Protein AF-A0A8X6YB63-F1 (afdb_monomer)

Nearest PDB structures (foldseek):
  1a1t-assembly1_A  TM=6.044E-01  e=8.449E-01  Human immunodeficiency virus 1
  3ts2-assembly1_B  TM=4.605E-01  e=8.449E-01  Mus musculus
  5udz-assembly2_B  TM=5.169E-01  e=1.868E+00  Homo sapiens

Secondary structure (DSSP, 8-state):
-EEEEETTEEEEE-------B-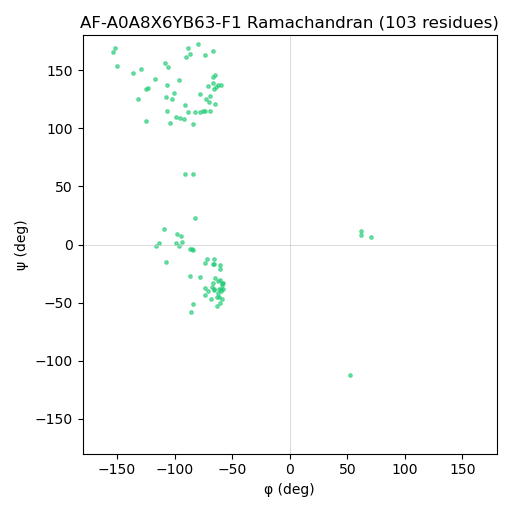TTT--BS--GGG--SPP--TTT--SS-GGG--------HHHHHHHHH---GGG----SS-TT-TT-HHHHHHHHHHHTTS---

pLDDT: mean 90.98, std 6.0, range [59.5, 97.06]

Foldseek 3Di:
DDWDDDPPDIHDDDDDQDWDAAQAQRDGDDYVVPDPDAGAAQAPRDRDDVVPDPDPWGFAPVLVVVQVVDPDPVPRDDGRDGNPDPPDPVVVVSSVVRVVVDPDD

Sequence (105 aa):
MKFLRANWKVCKVQNFIAINRCFKCLGYHHKAADCRNGLCCFKCAGEHKSSECNLSTQVCVNCIRFNKKTRDPNKKVNVNHKPYSSCCKCHQFMEKLVTSQTNYE

Mean predicted aligned error: 5.54 Å

Organism: NCBI:txid2747483

Structure (mmCIF, N/CA/C/O backbone):
data_AF-A0A8X6YB63-F1
#
_entry.id   AF-A0A8X6YB63-F1
#
loop_
_atom_site.group_PDB
_atom_site.id
_atom_site.type_symbol
_atom_site.label_atom_id
_atom_site.label_alt_id
_atom_site.label_comp_id
_atom_site.label_asym_id
_atom_site.label_entity_id
_atom_site.label_seq_id
_atom_site.pdbx_PDB_ins_code
_atom_site.Cartn_x
_atom_site.Cartn_y
_atom_site.Cartn_z
_atom_site.occupancy
_atom_site.B_iso_or_equiv
_atom_site.auth_seq_id
_atom_site.auth_comp_id
_atom_site.auth_asym_id
_atom_site.auth_atom_id
_atom_site.pdbx_PDB_model_num
ATOM 1 N N . MET A 1 1 ? 17.191 8.052 -17.095 1.00 62.72 1 MET A N 1
ATOM 2 C CA . MET A 1 1 ? 15.900 8.525 -17.653 1.00 62.72 1 MET A CA 1
ATOM 3 C C . MET A 1 1 ? 16.002 8.422 -19.167 1.00 62.72 1 MET A C 1
ATOM 5 O O . MET A 1 1 ? 16.906 9.038 -19.716 1.00 62.72 1 MET A O 1
ATOM 9 N N . LYS A 1 2 ? 15.192 7.569 -19.811 1.00 81.38 2 LYS A N 1
ATOM 10 C CA . LYS A 1 2 ? 15.295 7.271 -21.252 1.00 81.38 2 LYS A CA 1
ATOM 11 C C . LYS A 1 2 ? 14.301 8.152 -22.032 1.00 81.38 2 LYS A C 1
ATOM 13 O O . LYS A 1 2 ? 13.192 8.410 -21.561 1.00 81.38 2 LYS A O 1
ATOM 18 N N . PHE A 1 3 ? 14.706 8.635 -23.203 1.00 90.00 3 PHE A N 1
ATOM 19 C CA . PHE A 1 3 ? 13.873 9.454 -24.086 1.00 90.00 3 PHE A CA 1
ATOM 20 C C . PHE A 1 3 ? 13.812 8.803 -25.466 1.00 90.00 3 PHE A C 1
ATOM 22 O O . PHE A 1 3 ? 14.844 8.407 -26.002 1.00 90.00 3 PHE A O 1
ATOM 29 N N . LEU A 1 4 ? 12.616 8.709 -26.039 1.00 91.69 4 LEU A N 1
ATOM 30 C CA . LEU A 1 4 ? 12.385 8.212 -27.391 1.00 91.69 4 LEU A CA 1
ATOM 31 C C . LEU A 1 4 ? 12.134 9.401 -28.314 1.00 91.69 4 LEU A C 1
ATOM 33 O O . LEU A 1 4 ? 11.246 10.210 -28.051 1.00 91.69 4 LEU A O 1
ATOM 37 N N . ARG A 1 5 ? 12.899 9.509 -29.399 1.00 92.81 5 ARG A N 1
ATOM 38 C CA . ARG A 1 5 ? 12.634 10.494 -30.451 1.00 92.81 5 ARG A CA 1
ATOM 39 C C . ARG A 1 5 ? 11.722 9.851 -31.493 1.00 92.81 5 ARG A C 1
ATOM 41 O O . ARG A 1 5 ? 12.089 8.836 -32.072 1.00 92.81 5 ARG A O 1
ATOM 48 N N . ALA A 1 6 ? 10.546 10.427 -31.704 1.00 90.44 6 ALA A N 1
ATOM 49 C CA . ALA A 1 6 ? 9.575 9.995 -32.702 1.00 90.44 6 ALA A CA 1
ATOM 50 C C . ALA A 1 6 ? 9.239 11.187 -33.607 1.00 90.44 6 ALA A C 1
ATOM 52 O O . ALA A 1 6 ? 8.543 12.117 -33.191 1.00 90.44 6 ALA A O 1
ATOM 53 N N . ASN A 1 7 ? 9.759 11.165 -34.837 1.00 91.00 7 ASN A N 1
ATOM 54 C CA . ASN A 1 7 ? 9.694 12.272 -35.795 1.00 91.00 7 ASN A CA 1
ATOM 55 C C . ASN A 1 7 ? 10.202 13.589 -35.174 1.00 91.00 7 ASN A C 1
ATOM 57 O O . ASN A 1 7 ? 11.375 13.708 -34.833 1.00 91.00 7 ASN A O 1
ATOM 61 N N . TRP A 1 8 ? 9.307 14.561 -34.982 1.00 93.00 8 TRP A N 1
ATOM 62 C CA . TRP A 1 8 ? 9.588 15.877 -34.401 1.00 93.00 8 TRP A CA 1
ATOM 63 C C . TRP A 1 8 ? 9.318 15.964 -32.888 1.00 93.00 8 TRP A C 1
ATOM 65 O O . TRP A 1 8 ? 9.352 17.056 -32.324 1.00 93.00 8 TRP A O 1
ATOM 75 N N . LYS A 1 9 ? 9.013 14.846 -32.210 1.00 91.69 9 LYS A N 1
ATOM 76 C CA . LYS A 1 9 ? 8.717 14.819 -30.767 1.00 91.69 9 LYS A CA 1
ATOM 77 C C . LYS A 1 9 ? 9.727 13.985 -29.987 1.00 91.69 9 LYS A C 1
ATOM 79 O O . LYS A 1 9 ? 10.154 12.919 -30.423 1.00 91.69 9 LYS A O 1
ATOM 84 N N . VAL A 1 10 ? 10.057 14.457 -28.787 1.00 92.12 10 VAL A N 1
ATOM 85 C CA . VAL A 1 10 ? 10.831 13.706 -27.793 1.00 92.12 10 VAL A CA 1
ATOM 86 C C . VAL A 1 10 ? 9.885 13.263 -26.682 1.00 92.12 10 VAL A C 1
ATOM 88 O O . VAL A 1 10 ? 9.330 14.087 -25.959 1.00 92.12 10 VAL A O 1
ATOM 91 N N . CYS A 1 11 ? 9.693 11.956 -26.554 1.00 92.06 11 CYS A N 1
ATOM 92 C CA . CYS A 1 11 ? 8.816 11.331 -25.574 1.00 92.06 11 CYS A CA 1
ATOM 93 C C . CYS A 1 11 ? 9.638 10.802 -24.400 1.00 92.06 11 CYS A C 1
ATOM 95 O O . CYS A 1 11 ? 10.614 10.072 -24.580 1.00 92.06 11 CYS A O 1
ATOM 97 N N . LYS A 1 12 ? 9.229 11.135 -23.177 1.00 90.12 12 LYS A N 1
ATOM 98 C CA . LYS A 1 12 ? 9.807 10.540 -21.972 1.00 90.12 12 LYS A CA 1
ATOM 99 C C . LYS A 1 12 ? 9.325 9.095 -21.853 1.00 90.12 12 LYS A C 1
ATOM 101 O O . LYS A 1 12 ? 8.121 8.856 -21.837 1.00 90.12 12 LYS A O 1
ATOM 106 N N . VAL A 1 13 ? 10.257 8.151 -21.743 1.00 89.19 13 VAL A N 1
ATOM 107 C CA . VAL A 1 13 ? 9.946 6.729 -21.565 1.00 89.19 13 VAL A CA 1
ATOM 108 C C . VAL A 1 13 ? 10.252 6.324 -20.129 1.00 89.19 13 VAL A C 1
ATOM 110 O O . VAL A 1 13 ? 11.275 6.710 -19.557 1.00 89.19 13 VAL A O 1
ATOM 113 N N . GLN A 1 14 ? 9.345 5.549 -19.544 1.00 85.19 14 GLN A N 1
ATOM 114 C CA . GLN A 1 14 ? 9.491 4.970 -18.216 1.00 85.19 14 GLN A CA 1
ATOM 115 C C . GLN A 1 14 ? 9.035 3.514 -18.235 1.00 85.19 14 GLN A C 1
ATOM 117 O O . GLN A 1 14 ? 8.113 3.164 -18.974 1.00 85.19 14 GLN A O 1
ATOM 122 N N . ASN A 1 15 ? 9.674 2.687 -17.412 1.00 85.12 15 ASN A N 1
ATOM 123 C CA . ASN A 1 15 ? 9.292 1.290 -17.267 1.00 85.12 15 ASN A CA 1
ATOM 124 C C . ASN A 1 15 ? 7.901 1.210 -16.636 1.00 85.12 15 ASN A C 1
ATOM 126 O O . ASN A 1 15 ? 7.609 1.893 -15.650 1.00 85.12 15 ASN A O 1
ATOM 130 N N . PHE A 1 16 ? 7.043 0.373 -17.209 1.00 84.88 16 PHE A N 1
ATOM 131 C CA . PHE A 1 16 ? 5.723 0.113 -16.659 1.00 84.88 16 PHE A CA 1
ATOM 132 C C . PHE A 1 16 ? 5.793 -1.092 -15.720 1.00 84.88 16 PHE A C 1
ATOM 134 O O . PHE A 1 16 ? 5.944 -2.232 -16.161 1.00 84.88 16 PHE A O 1
ATOM 141 N N . ILE A 1 17 ? 5.687 -0.827 -14.417 1.00 85.12 17 ILE A N 1
ATOM 142 C CA . ILE A 1 17 ? 5.637 -1.856 -13.377 1.00 85.12 17 ILE A CA 1
ATOM 143 C C . ILE A 1 17 ? 4.191 -1.991 -12.900 1.00 85.12 17 ILE A C 1
ATOM 145 O O . ILE A 1 17 ? 3.672 -1.148 -12.167 1.00 85.12 17 ILE A O 1
ATOM 149 N N . ALA A 1 18 ? 3.521 -3.063 -13.320 1.00 84.69 18 ALA A N 1
ATOM 150 C CA . ALA A 1 18 ? 2.151 -3.340 -12.911 1.00 84.69 18 ALA A CA 1
ATOM 151 C C . ALA A 1 18 ? 2.123 -4.057 -11.555 1.00 84.69 18 ALA A C 1
ATOM 153 O O . ALA A 1 18 ? 2.355 -5.262 -11.467 1.00 84.69 18 ALA A O 1
ATOM 154 N N . ILE A 1 19 ? 1.788 -3.335 -10.484 1.00 88.38 19 ILE A N 1
ATOM 155 C CA . ILE A 1 19 ? 1.573 -3.948 -9.167 1.00 88.38 19 ILE A CA 1
ATOM 156 C C . ILE A 1 19 ? 0.091 -4.214 -8.964 1.00 88.38 19 ILE A C 1
ATOM 158 O O . ILE A 1 19 ? -0.700 -3.296 -8.725 1.00 88.38 19 ILE A O 1
ATOM 162 N N . ASN A 1 20 ? -0.271 -5.494 -8.989 1.00 87.81 20 ASN A N 1
ATOM 163 C CA . ASN A 1 20 ? -1.633 -5.917 -8.710 1.00 87.81 20 ASN A CA 1
ATOM 164 C C . ASN A 1 20 ? -1.967 -5.716 -7.222 1.00 87.81 20 ASN A C 1
ATOM 166 O O . ASN A 1 20 ? -1.299 -6.250 -6.328 1.00 87.81 20 ASN A O 1
ATOM 170 N N . ARG A 1 21 ? -3.021 -4.938 -6.970 1.00 91.38 21 ARG A N 1
ATOM 171 C CA . ARG A 1 21 ? -3.621 -4.753 -5.652 1.00 91.38 21 ARG A CA 1
ATOM 172 C C . ARG A 1 21 ? -5.085 -5.119 -5.703 1.00 91.38 21 ARG A C 1
ATOM 174 O O . ARG A 1 21 ? -5.830 -4.658 -6.562 1.00 91.38 21 ARG A O 1
ATOM 181 N N . CYS A 1 22 ? -5.504 -5.878 -4.707 1.00 94.56 22 CYS A N 1
ATOM 182 C CA . CYS A 1 22 ? -6.888 -6.258 -4.546 1.00 94.56 22 CYS A CA 1
ATOM 183 C C . CYS A 1 22 ? -7.760 -5.026 -4.259 1.00 94.56 22 CYS A C 1
ATOM 185 O O . CYS A 1 22 ? -7.585 -4.368 -3.236 1.00 94.56 22 CYS A O 1
ATOM 187 N N . PHE A 1 23 ? -8.755 -4.754 -5.104 1.00 91.50 23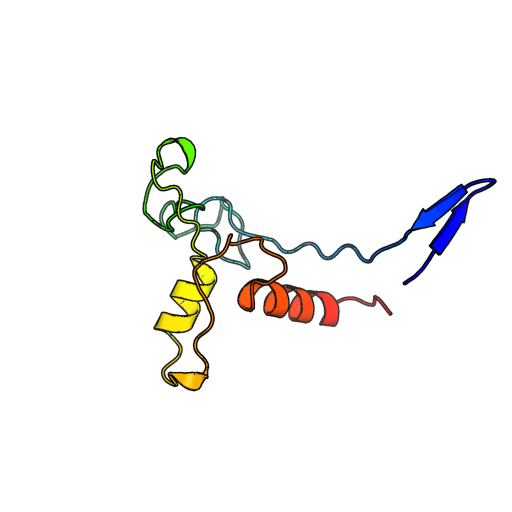 PHE A N 1
ATOM 188 C CA . PHE A 1 23 ? -9.692 -3.642 -4.898 1.00 91.50 23 PHE A CA 1
ATOM 189 C C . PHE A 1 23 ? -10.612 -3.818 -3.677 1.00 91.50 23 PHE A C 1
ATOM 191 O O . PHE A 1 23 ? -11.182 -2.840 -3.206 1.00 91.50 23 PHE A O 1
ATOM 198 N N . LYS A 1 24 ? -10.735 -5.041 -3.138 1.00 94.44 24 LYS A N 1
ATOM 199 C CA . LYS A 1 24 ? -11.546 -5.334 -1.945 1.00 94.44 24 LYS A CA 1
ATOM 200 C C . LYS A 1 24 ? -10.791 -5.053 -0.646 1.00 94.44 24 LYS A C 1
ATOM 202 O O . LYS A 1 24 ? -11.309 -4.363 0.219 1.00 94.44 24 LYS A O 1
ATOM 207 N N . CYS A 1 25 ? -9.573 -5.582 -0.499 1.00 94.56 25 CYS A N 1
ATOM 208 C CA . CYS A 1 25 ? -8.831 -5.548 0.771 1.00 94.56 25 CYS A CA 1
ATOM 209 C C . CYS A 1 25 ? -7.525 -4.734 0.728 1.00 94.56 25 CYS A C 1
ATOM 211 O O . CYS A 1 25 ? -6.802 -4.677 1.732 1.00 94.56 25 CYS A O 1
ATOM 213 N N . LEU A 1 26 ? -7.191 -4.179 -0.446 1.00 93.56 26 LEU A N 1
ATOM 214 C CA . LEU A 1 26 ? -5.997 -3.381 -0.762 1.00 93.56 26 LEU A CA 1
ATOM 215 C C . LEU A 1 26 ? -4.658 -4.114 -0.588 1.00 93.56 26 LEU A C 1
ATOM 217 O O . LEU A 1 26 ? -3.597 -3.494 -0.671 1.00 93.56 26 LEU A O 1
ATOM 221 N N . GLY A 1 27 ? -4.696 -5.426 -0.342 1.00 93.56 27 GLY A N 1
ATOM 222 C CA . GLY A 1 27 ? -3.517 -6.280 -0.264 1.00 93.56 27 GLY A CA 1
ATOM 223 C C . GLY A 1 27 ? -2.902 -6.559 -1.634 1.00 93.56 27 GLY A C 1
ATOM 224 O O . GLY A 1 27 ? -3.541 -6.380 -2.671 1.00 93.56 27 GLY A O 1
ATOM 225 N N . TYR A 1 28 ? -1.656 -7.016 -1.621 1.00 92.44 28 TYR A N 1
ATOM 226 C CA . TYR A 1 28 ? -0.917 -7.416 -2.817 1.00 92.44 28 TYR A CA 1
ATOM 227 C C . TYR A 1 28 ? -1.148 -8.900 -3.162 1.00 92.44 28 TYR A C 1
ATOM 229 O O . TYR A 1 28 ? -1.688 -9.658 -2.351 1.00 92.44 28 TYR A O 1
ATOM 237 N N . HIS A 1 29 ? -0.710 -9.309 -4.358 1.00 88.25 29 HIS A N 1
ATOM 238 C CA . HIS A 1 29 ? -0.626 -10.705 -4.836 1.00 88.25 29 HIS A CA 1
ATOM 239 C C . HIS A 1 29 ? -1.939 -11.441 -5.129 1.00 88.25 29 HIS A C 1
ATOM 241 O O . HIS A 1 29 ? -1.909 -12.631 -5.424 1.00 88.25 29 HIS A O 1
ATOM 247 N N . HIS A 1 30 ? -3.089 -10.773 -5.080 1.00 93.19 30 HIS A N 1
ATOM 248 C CA . HIS A 1 30 ? -4.357 -11.393 -5.460 1.00 93.19 30 HIS A CA 1
ATOM 249 C C . HIS A 1 30 ? -5.334 -10.367 -6.029 1.00 93.19 30 HIS A C 1
ATOM 251 O O . HIS A 1 30 ? -5.289 -9.184 -5.683 1.00 93.19 30 HIS A O 1
ATOM 257 N N . LYS A 1 31 ? -6.242 -10.842 -6.885 1.00 93.38 31 LYS A N 1
ATOM 258 C CA . LYS A 1 31 ? -7.367 -10.061 -7.410 1.00 93.38 31 LYS A CA 1
ATOM 259 C C . LYS A 1 31 ? -8.568 -10.129 -6.464 1.00 93.38 31 LYS A C 1
ATOM 261 O O . LYS A 1 31 ? -8.653 -11.006 -5.607 1.00 93.38 31 LYS A O 1
ATOM 266 N N . ALA A 1 32 ? -9.520 -9.214 -6.638 1.00 93.19 32 ALA A N 1
ATOM 267 C CA . ALA A 1 32 ? -10.726 -9.158 -5.809 1.00 93.19 32 ALA A CA 1
ATOM 268 C C . ALA A 1 32 ? -11.563 -10.450 -5.866 1.00 93.19 32 ALA A C 1
ATOM 270 O O . ALA A 1 32 ? -12.098 -10.854 -4.838 1.00 93.19 32 ALA A O 1
ATOM 271 N N . ALA A 1 33 ? -11.611 -11.116 -7.025 1.00 93.88 33 ALA A N 1
ATOM 272 C CA . ALA A 1 33 ? -12.327 -12.382 -7.206 1.00 93.88 33 ALA A CA 1
ATOM 273 C C . ALA A 1 33 ? -11.777 -13.527 -6.333 1.00 93.88 33 ALA A C 1
ATOM 275 O O . ALA A 1 33 ? -12.548 -14.350 -5.858 1.00 93.88 33 ALA A O 1
ATOM 276 N N . ASP A 1 34 ? -10.471 -13.530 -6.043 1.00 95.19 34 ASP A N 1
ATOM 277 C CA . ASP A 1 34 ? -9.829 -14.563 -5.214 1.00 95.19 34 ASP A CA 1
ATOM 278 C C . ASP A 1 34 ? -9.669 -14.101 -3.749 1.00 95.19 34 ASP A C 1
ATOM 280 O O . ASP A 1 34 ? -8.950 -14.706 -2.948 1.00 95.19 34 ASP A O 1
ATOM 284 N N . CYS A 1 35 ? -10.279 -12.968 -3.382 1.00 95.50 35 CYS A N 1
ATOM 285 C CA . CYS A 1 35 ? -10.035 -12.325 -2.102 1.00 95.50 35 CYS A CA 1
ATOM 286 C C . CYS A 1 35 ? -10.857 -12.946 -0.969 1.00 95.50 35 CYS A C 1
ATOM 288 O O . CYS A 1 35 ? -12.070 -12.758 -0.875 1.00 95.50 35 CYS A O 1
ATOM 290 N N . ARG A 1 36 ? -10.152 -13.576 -0.026 1.00 95.12 36 ARG A N 1
ATOM 291 C CA . ARG A 1 36 ? -10.725 -14.139 1.210 1.00 95.12 36 ARG A CA 1
ATOM 292 C C . ARG A 1 36 ? -10.860 -13.131 2.356 1.00 95.12 36 ARG A C 1
ATOM 294 O O . ARG A 1 36 ? -11.372 -13.468 3.412 1.00 95.12 36 ARG A O 1
ATOM 301 N N . ASN A 1 37 ? -10.385 -11.902 2.164 1.00 92.94 37 ASN A N 1
ATOM 302 C CA . ASN A 1 37 ? -10.443 -10.850 3.179 1.00 92.94 37 ASN A CA 1
ATOM 303 C C . ASN A 1 37 ? -11.739 -10.027 3.063 1.00 92.94 37 ASN A C 1
ATOM 305 O O . ASN A 1 37 ? -12.384 -10.001 2.008 1.00 92.94 37 ASN A O 1
ATOM 309 N N . GLY A 1 38 ? -12.084 -9.316 4.140 1.00 92.31 38 GLY A N 1
ATOM 310 C CA . GLY A 1 38 ? -13.168 -8.332 4.167 1.00 92.31 38 GLY A CA 1
ATOM 311 C C . GLY A 1 38 ? -12.901 -7.098 3.296 1.00 92.31 38 GLY A C 1
ATOM 312 O O . GLY A 1 38 ? -11.780 -6.867 2.826 1.00 92.31 38 GLY A O 1
ATOM 313 N N . LEU A 1 39 ? -13.960 -6.317 3.067 1.00 94.75 39 LEU A N 1
ATOM 314 C CA . LEU A 1 39 ? -13.868 -5.003 2.431 1.00 94.75 39 LEU A CA 1
ATOM 315 C C . LEU A 1 39 ? -13.016 -4.072 3.302 1.00 94.75 39 LEU A C 1
ATOM 317 O O . LEU A 1 39 ? -13.157 -4.059 4.518 1.00 94.75 39 LEU A O 1
ATOM 321 N N . CYS A 1 40 ? -12.138 -3.293 2.679 1.00 94.88 40 CYS A N 1
ATOM 322 C CA . CYS A 1 40 ? -11.267 -2.355 3.368 1.00 94.88 40 CYS A CA 1
ATOM 323 C C . CYS A 1 40 ? -11.311 -0.989 2.684 1.00 94.88 40 CYS A C 1
ATOM 325 O O . CYS A 1 40 ? -11.034 -0.857 1.490 1.00 94.88 40 CYS A O 1
ATOM 327 N N . CYS A 1 41 ? -11.621 0.039 3.462 1.00 93.81 41 CYS A N 1
ATOM 328 C CA . CYS A 1 41 ? -11.660 1.414 3.013 1.00 93.81 41 CYS A CA 1
ATOM 329 C C . CYS A 1 41 ? -10.242 1.921 2.698 1.00 93.81 41 CYS A C 1
ATOM 331 O O . CYS A 1 41 ? -9.357 1.885 3.551 1.00 93.81 41 CYS A O 1
ATOM 333 N N . PHE A 1 42 ? -10.020 2.477 1.504 1.00 90.25 42 PHE A N 1
ATOM 334 C CA . PHE A 1 42 ? -8.710 3.018 1.116 1.00 90.25 42 PHE A CA 1
ATOM 335 C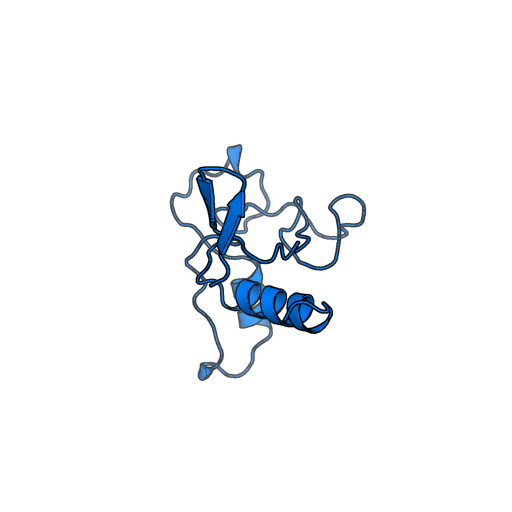 C . PHE A 1 42 ? -8.327 4.322 1.817 1.00 90.25 42 PHE A C 1
ATOM 337 O O . PHE A 1 42 ? -7.167 4.721 1.722 1.00 90.25 42 PHE A O 1
ATOM 344 N N . LYS A 1 43 ? -9.276 4.983 2.496 1.00 93.00 43 LYS A N 1
ATOM 345 C CA . LYS A 1 43 ? -9.019 6.193 3.286 1.00 93.00 43 LYS A CA 1
ATOM 346 C C . LYS A 1 43 ? -8.561 5.836 4.696 1.00 93.00 43 LYS A C 1
ATOM 348 O O . LYS A 1 43 ? -7.467 6.211 5.085 1.00 93.00 43 LYS A O 1
ATOM 353 N N . CYS A 1 44 ? -9.363 5.078 5.443 1.00 93.69 44 CYS A N 1
ATOM 354 C CA . CYS A 1 44 ? -9.140 4.850 6.875 1.00 93.69 44 CYS A CA 1
ATOM 355 C C . CYS A 1 44 ? -8.785 3.403 7.256 1.00 93.69 44 CYS A C 1
ATOM 357 O O . CYS A 1 44 ? -8.626 3.110 8.436 1.00 93.69 44 CYS A O 1
ATOM 359 N N . ALA A 1 45 ? -8.685 2.490 6.285 1.00 93.50 45 ALA A N 1
ATOM 360 C CA . ALA A 1 45 ? -8.490 1.053 6.493 1.00 93.50 45 ALA A CA 1
ATOM 361 C C . ALA A 1 45 ? -9.615 0.321 7.265 1.00 93.50 45 ALA A C 1
ATOM 363 O O . ALA A 1 45 ? -9.428 -0.838 7.634 1.00 93.50 45 ALA A O 1
ATOM 364 N N . GLY A 1 46 ? -10.774 0.956 7.476 1.00 93.62 46 GLY A N 1
ATOM 365 C CA . GLY A 1 46 ? -11.951 0.354 8.118 1.00 93.62 46 GLY A CA 1
ATOM 366 C C . GLY A 1 46 ? -12.787 -0.545 7.198 1.00 93.62 46 GLY A C 1
ATOM 367 O O . GLY A 1 46 ? -12.562 -0.592 5.990 1.00 93.62 46 GLY A O 1
ATOM 368 N N . GLU A 1 47 ? -13.779 -1.233 7.761 1.00 94.38 47 GLU A N 1
ATOM 369 C CA . GLU A 1 47 ? -14.606 -2.235 7.064 1.00 94.38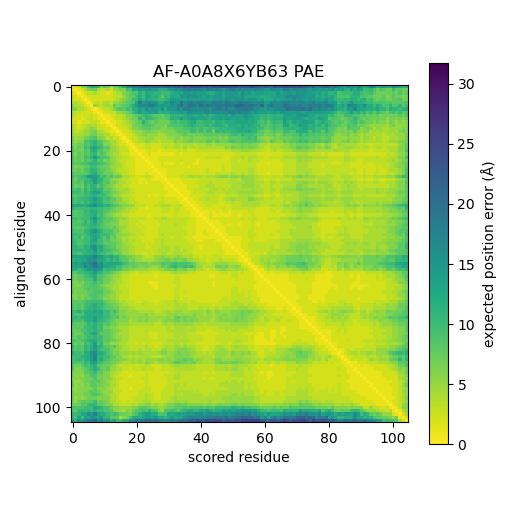 47 GLU A CA 1
ATOM 370 C C . GLU A 1 47 ? -15.872 -1.632 6.429 1.00 94.38 47 GLU A C 1
ATOM 372 O O . GLU A 1 47 ? -16.996 -1.970 6.779 1.00 94.38 47 GLU A O 1
ATOM 377 N N . HIS A 1 48 ? -15.698 -0.692 5.499 1.00 94.06 48 HIS A N 1
ATOM 378 C CA . HIS A 1 48 ? -16.798 -0.044 4.769 1.00 94.06 48 HIS A CA 1
ATOM 379 C C . HIS A 1 48 ? -16.349 0.418 3.380 1.00 94.06 48 HIS A C 1
ATOM 381 O O . HIS A 1 48 ? -15.151 0.441 3.066 1.00 94.06 48 HIS A O 1
ATOM 387 N N . LYS A 1 49 ? -17.304 0.816 2.530 1.00 93.38 49 LYS A N 1
ATOM 388 C CA . LYS A 1 49 ? -16.985 1.387 1.216 1.00 93.38 49 LYS A CA 1
ATOM 389 C C . LYS A 1 49 ? -16.385 2.771 1.392 1.00 93.38 49 LYS A C 1
ATOM 391 O O . LYS A 1 49 ? -16.896 3.602 2.128 1.00 93.38 49 LYS A O 1
ATOM 396 N N . SER A 1 50 ? -15.330 3.084 0.654 1.00 91.38 50 SER A N 1
ATOM 397 C CA . SER A 1 50 ? -14.669 4.388 0.788 1.00 91.38 50 SER A CA 1
ATOM 398 C C . SER A 1 50 ? -15.515 5.594 0.368 1.00 91.38 50 SER A C 1
ATOM 400 O O . SER A 1 50 ? -15.175 6.715 0.750 1.00 91.38 50 SER A O 1
ATOM 402 N N . SER A 1 51 ? -16.602 5.371 -0.376 1.00 92.44 51 SER A N 1
ATOM 403 C CA . SER A 1 51 ? -17.643 6.366 -0.664 1.00 92.44 51 SER A CA 1
ATOM 404 C C . SER A 1 51 ? -18.410 6.806 0.585 1.00 92.44 51 SER A C 1
ATOM 406 O O . SER A 1 51 ? -18.841 7.946 0.652 1.00 92.44 51 SER A O 1
ATOM 408 N N . GLU A 1 52 ? -18.529 5.931 1.584 1.00 94.56 52 GLU A N 1
ATOM 409 C CA . GLU A 1 52 ? -19.240 6.163 2.852 1.00 94.56 52 GLU A CA 1
ATOM 410 C C . GLU A 1 52 ? -18.290 6.671 3.954 1.00 94.56 52 GLU A C 1
ATOM 412 O O . GLU A 1 52 ? -18.677 6.863 5.104 1.00 94.56 52 GLU A O 1
ATOM 417 N N . CYS A 1 53 ? -17.009 6.864 3.626 1.00 94.56 53 CYS A N 1
ATOM 418 C CA . CYS A 1 53 ? -15.997 7.250 4.595 1.00 94.56 53 CYS A CA 1
ATOM 419 C C . CYS A 1 53 ? -15.908 8.774 4.743 1.00 94.56 53 CYS A C 1
ATOM 421 O O . CYS A 1 53 ? -15.428 9.460 3.829 1.00 94.56 53 CYS A O 1
ATOM 423 N N . ASN A 1 54 ? -16.276 9.256 5.933 1.00 94.56 54 ASN A N 1
ATOM 424 C CA . ASN A 1 54 ? -16.264 10.672 6.324 1.00 94.56 54 ASN A CA 1
ATOM 425 C C . ASN A 1 54 ? -14.914 11.151 6.886 1.00 94.56 54 ASN A C 1
ATOM 427 O O . ASN A 1 54 ? -14.746 12.328 7.189 1.00 94.56 54 ASN A O 1
ATOM 431 N N . LEU A 1 55 ? -13.938 10.252 7.034 1.00 92.06 55 LEU A N 1
ATOM 432 C CA . LEU A 1 55 ? -12.612 10.610 7.529 1.00 92.06 55 LEU A CA 1
ATOM 433 C C . LEU A 1 55 ? -11.789 11.278 6.421 1.00 92.06 55 LEU A C 1
ATOM 435 O O . LEU A 1 55 ? -11.644 10.746 5.316 1.00 92.06 55 LEU A O 1
ATOM 439 N N . SER A 1 56 ? -11.212 12.435 6.742 1.00 86.25 56 SER A N 1
ATOM 440 C CA . SER A 1 56 ? -10.263 13.146 5.878 1.00 86.25 56 SER A CA 1
ATOM 441 C C . SER A 1 56 ? -8.868 12.516 5.925 1.00 86.25 56 SER A C 1
A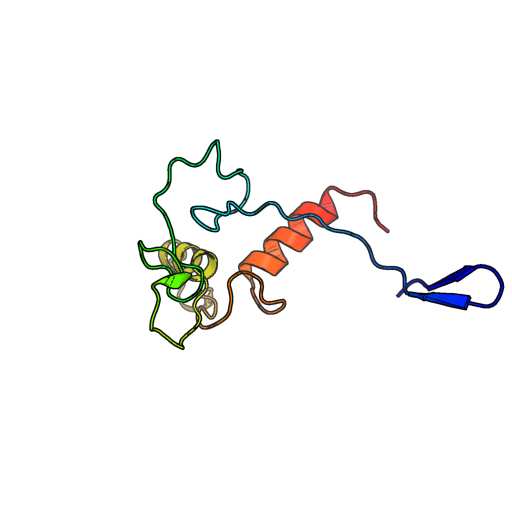TOM 443 O O . SER A 1 56 ? -8.130 12.544 4.937 1.00 86.25 56 SER A O 1
ATOM 445 N N . THR A 1 57 ? -8.519 11.883 7.047 1.00 84.56 57 THR A N 1
ATOM 446 C CA . THR A 1 57 ? -7.234 11.214 7.245 1.00 84.56 57 THR A CA 1
ATOM 447 C C . THR A 1 57 ? -7.070 10.033 6.291 1.00 84.56 57 THR A C 1
ATOM 449 O O . THR A 1 57 ? -7.981 9.227 6.100 1.00 84.56 57 THR A O 1
ATOM 452 N N . GLN A 1 58 ? -5.883 9.930 5.692 1.00 90.81 58 GLN A N 1
ATOM 453 C CA . GLN A 1 58 ? -5.503 8.830 4.810 1.00 90.81 58 GLN A CA 1
ATOM 454 C C . GLN A 1 58 ? -4.495 7.932 5.521 1.00 90.81 58 GLN A C 1
ATOM 456 O O . GLN A 1 58 ? -3.458 8.414 5.977 1.00 90.81 58 GLN A O 1
ATOM 461 N N . VAL A 1 59 ? -4.773 6.633 5.571 1.00 94.44 59 VAL A N 1
ATOM 462 C CA . VAL A 1 59 ? -3.875 5.630 6.138 1.00 94.44 59 VAL A CA 1
ATOM 463 C C . VAL A 1 59 ? -3.662 4.460 5.184 1.00 94.44 59 VAL A C 1
ATOM 465 O O . VAL A 1 59 ? -4.529 4.080 4.395 1.00 94.44 59 VAL A O 1
ATOM 468 N N . CYS A 1 60 ? -2.491 3.839 5.280 1.00 95.12 60 CYS A N 1
ATOM 469 C CA . CYS A 1 60 ? -2.126 2.693 4.467 1.00 95.12 60 CYS A CA 1
ATOM 470 C C . CYS A 1 60 ? -2.323 1.386 5.235 1.00 95.12 60 CYS A C 1
ATOM 472 O O . CYS A 1 60 ? -1.525 1.038 6.109 1.00 95.12 60 CYS A O 1
ATOM 474 N N . VAL A 1 61 ? -3.327 0.596 4.838 1.00 94.88 61 VAL A N 1
ATOM 475 C CA . VAL A 1 61 ? -3.589 -0.717 5.452 1.00 94.88 61 VAL A CA 1
ATOM 476 C C . VAL A 1 61 ? -2.394 -1.670 5.353 1.00 94.88 61 VAL A C 1
ATOM 478 O O . VAL A 1 61 ? -2.155 -2.454 6.266 1.00 94.88 61 VAL A O 1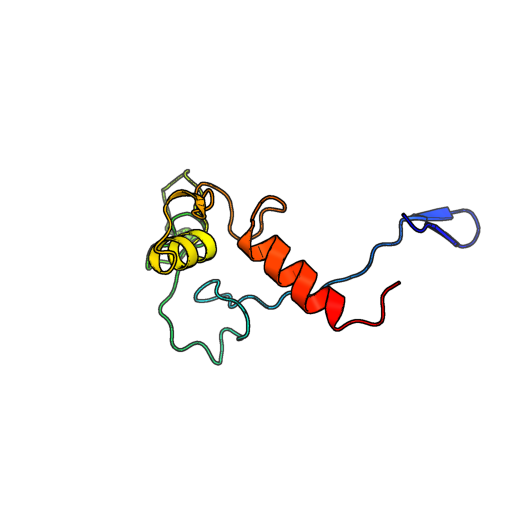
ATOM 481 N N . ASN A 1 62 ? -1.598 -1.590 4.283 1.00 95.38 62 ASN A N 1
ATOM 482 C CA . ASN A 1 62 ? -0.430 -2.457 4.120 1.00 95.38 62 ASN A CA 1
ATOM 483 C C . ASN A 1 62 ? 0.691 -2.087 5.100 1.00 95.38 62 ASN A C 1
ATOM 485 O O . ASN A 1 62 ? 1.271 -2.983 5.707 1.00 95.38 62 ASN A O 1
ATOM 489 N N . CYS A 1 63 ? 0.925 -0.791 5.333 1.00 96.12 63 CYS A N 1
ATOM 490 C CA . CYS A 1 63 ? 1.863 -0.319 6.354 1.00 96.12 63 CYS A CA 1
ATOM 491 C C . CYS A 1 63 ? 1.375 -0.669 7.769 1.00 96.12 63 CYS A C 1
ATOM 493 O O . CYS A 1 63 ? 2.168 -1.106 8.597 1.00 96.12 63 CYS A O 1
ATOM 495 N N . ILE A 1 64 ? 0.065 -0.565 8.036 1.00 95.75 64 ILE A N 1
ATOM 496 C CA . ILE A 1 64 ? -0.535 -1.004 9.308 1.00 95.75 64 ILE A CA 1
ATOM 497 C C . ILE A 1 64 ? -0.311 -2.508 9.518 1.00 95.75 64 ILE A C 1
ATOM 499 O O . ILE A 1 64 ? 0.178 -2.921 10.568 1.00 95.75 64 ILE A O 1
ATOM 503 N N . ARG A 1 65 ? -0.633 -3.340 8.516 1.00 95.12 65 ARG A N 1
ATOM 504 C CA . ARG A 1 65 ? -0.424 -4.800 8.559 1.00 95.12 65 ARG A CA 1
ATOM 505 C C . ARG A 1 65 ? 1.051 -5.156 8.747 1.00 95.12 65 ARG A C 1
ATOM 507 O O . ARG A 1 65 ? 1.348 -6.072 9.506 1.00 95.12 65 ARG A O 1
ATOM 514 N N . PHE A 1 66 ? 1.958 -4.435 8.089 1.00 96.06 66 PHE A N 1
ATOM 515 C CA . PHE A 1 66 ? 3.399 -4.606 8.256 1.00 96.06 66 PHE A CA 1
ATOM 516 C C . PHE A 1 66 ? 3.833 -4.278 9.689 1.00 96.06 66 PHE A C 1
ATOM 518 O O . PHE A 1 66 ? 4.393 -5.135 10.361 1.00 96.06 66 PHE A O 1
ATOM 525 N N . ASN A 1 67 ? 3.475 -3.101 10.210 1.00 97.06 67 ASN A N 1
ATOM 526 C CA . ASN A 1 67 ? 3.827 -2.683 11.570 1.00 97.06 67 ASN A CA 1
ATOM 527 C C . ASN A 1 67 ? 3.269 -3.609 12.658 1.00 97.06 67 ASN A C 1
ATOM 529 O O . ASN A 1 67 ? 3.901 -3.748 13.700 1.00 97.06 67 ASN A O 1
ATOM 533 N N . LYS A 1 68 ? 2.109 -4.243 12.427 1.00 96.12 68 LYS A N 1
ATOM 534 C CA . LYS A 1 68 ? 1.552 -5.270 13.326 1.00 96.12 68 LYS A CA 1
ATOM 535 C C . LYS A 1 68 ? 2.406 -6.544 13.370 1.00 96.12 68 LYS A C 1
ATOM 537 O O . LYS A 1 68 ? 2.449 -7.200 14.402 1.00 96.12 68 LYS A O 1
ATOM 542 N N . LYS A 1 69 ? 3.059 -6.907 12.261 1.00 95.69 69 LYS A N 1
ATOM 543 C CA . LYS A 1 69 ? 3.935 -8.089 12.165 1.00 95.69 69 LYS A CA 1
ATOM 544 C C . LYS A 1 69 ? 5.375 -7.798 12.598 1.00 95.69 69 LYS A C 1
ATOM 546 O O . LYS A 1 69 ? 6.079 -8.706 13.033 1.00 95.69 69 LYS A O 1
ATOM 551 N N . THR A 1 70 ? 5.818 -6.551 12.476 1.00 96.19 70 THR A N 1
ATOM 552 C CA .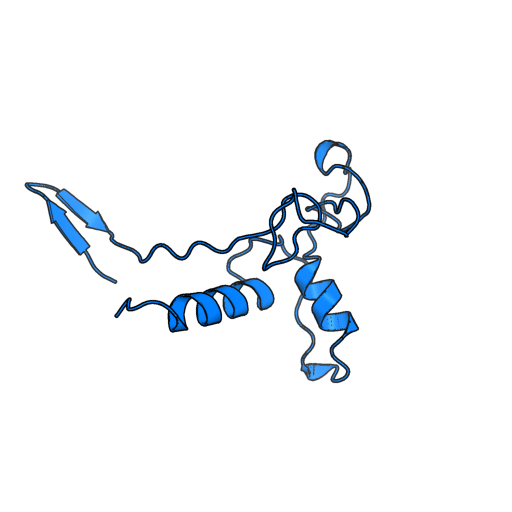 THR A 1 70 ? 7.174 -6.128 12.829 1.00 96.19 70 THR A CA 1
ATOM 553 C C . THR A 1 70 ? 7.323 -5.978 14.341 1.00 96.19 70 THR A C 1
ATOM 555 O O . THR A 1 70 ? 6.726 -5.091 14.950 1.00 96.19 70 THR A O 1
ATOM 558 N N . ARG A 1 71 ? 8.157 -6.836 14.941 1.00 95.12 71 ARG A N 1
ATOM 559 C CA . ARG A 1 71 ? 8.466 -6.804 16.381 1.00 95.12 71 ARG A CA 1
ATOM 560 C C . ARG A 1 71 ? 9.382 -5.639 16.763 1.00 95.12 71 ARG A C 1
ATOM 562 O O . ARG A 1 71 ? 9.189 -5.042 17.811 1.00 95.12 71 ARG A O 1
ATOM 569 N N . ASP A 1 72 ? 10.347 -5.316 15.903 1.00 95.38 72 ASP A N 1
ATOM 570 C CA . ASP A 1 72 ? 11.329 -4.247 16.116 1.00 95.38 72 ASP A CA 1
ATOM 571 C C . ASP A 1 72 ? 10.693 -2.854 15.908 1.00 95.38 72 ASP A C 1
ATOM 573 O O . ASP A 1 72 ? 10.299 -2.528 14.779 1.00 95.38 72 ASP A O 1
ATOM 577 N N . PRO A 1 73 ? 10.594 -2.009 16.953 1.00 92.38 73 PRO A N 1
ATOM 578 C CA . PRO A 1 73 ? 10.021 -0.669 16.841 1.00 92.38 73 PRO A CA 1
ATOM 579 C C . PRO A 1 73 ? 10.742 0.225 15.825 1.00 92.38 73 PRO A C 1
ATOM 581 O O . PRO A 1 73 ? 10.080 1.009 15.145 1.00 92.38 73 PRO A O 1
ATOM 584 N N . ASN A 1 74 ? 12.058 0.064 15.657 1.00 94.81 74 ASN A N 1
ATOM 585 C CA . ASN A 1 74 ? 12.875 0.897 14.768 1.00 94.81 74 ASN A CA 1
ATOM 586 C C . ASN A 1 74 ? 12.642 0.589 13.284 1.00 94.81 74 ASN A C 1
ATOM 588 O O . ASN A 1 74 ? 12.999 1.378 12.414 1.00 94.81 74 ASN A O 1
ATOM 592 N N . LYS A 1 75 ? 12.019 -0.555 12.981 1.00 94.44 75 LYS A N 1
ATOM 593 C CA . LYS A 1 75 ? 11.678 -0.967 11.613 1.00 94.44 75 LYS A CA 1
ATOM 594 C C . LYS A 1 75 ? 10.244 -0.625 11.222 1.00 94.44 75 LYS A C 1
ATOM 596 O O . LYS A 1 75 ? 9.846 -0.917 10.094 1.00 94.44 75 LYS A O 1
ATOM 601 N N . LYS A 1 76 ? 9.445 -0.036 12.119 1.00 95.19 76 LYS A N 1
ATOM 602 C CA . LYS A 1 76 ? 8.079 0.389 11.791 1.00 95.19 76 LYS A CA 1
ATOM 603 C C . LYS A 1 76 ? 8.105 1.532 10.777 1.00 95.19 76 LYS A C 1
ATOM 605 O O . LYS A 1 76 ? 8.975 2.394 10.797 1.00 95.19 76 LYS A O 1
ATOM 610 N N . VAL A 1 77 ? 7.126 1.539 9.880 1.00 95.62 77 VAL A N 1
ATOM 611 C CA . VAL A 1 77 ? 7.003 2.540 8.813 1.00 95.62 77 VAL A CA 1
ATOM 612 C C . VAL A 1 77 ? 5.844 3.493 9.088 1.00 95.62 77 VAL A C 1
ATOM 614 O O . VAL A 1 77 ? 4.892 3.148 9.791 1.00 95.62 77 VAL A O 1
ATOM 617 N N . ASN A 1 78 ? 5.899 4.696 8.516 1.00 95.12 78 ASN A N 1
ATOM 618 C CA . ASN A 1 78 ? 4.790 5.644 8.584 1.00 95.12 78 ASN A CA 1
ATOM 619 C C . ASN A 1 78 ? 3.526 5.039 7.940 1.00 95.12 78 ASN A C 1
ATOM 621 O O . ASN A 1 78 ? 3.607 4.402 6.890 1.00 95.12 78 ASN A O 1
ATOM 625 N N . VAL A 1 79 ? 2.369 5.228 8.581 1.00 95.50 79 VAL A N 1
ATOM 626 C CA . VAL A 1 79 ? 1.074 4.724 8.091 1.00 95.50 79 VAL A CA 1
ATOM 627 C C . VAL A 1 79 ? 0.166 5.822 7.541 1.00 95.50 79 VAL A C 1
ATOM 629 O O . VAL A 1 79 ? -0.784 5.491 6.842 1.00 95.50 79 VAL A O 1
ATOM 632 N N . ASN A 1 80 ? 0.449 7.096 7.824 1.00 94.62 80 ASN A N 1
ATOM 633 C CA . ASN A 1 80 ? -0.401 8.256 7.537 1.00 94.62 80 ASN A CA 1
ATOM 634 C C . ASN A 1 80 ? -0.195 8.754 6.102 1.00 94.62 80 ASN A C 1
ATOM 636 O O . ASN A 1 80 ? 0.249 9.874 5.855 1.00 94.62 80 ASN A O 1
ATOM 640 N N . HIS A 1 81 ? -0.471 7.882 5.140 1.00 93.31 81 HIS A N 1
ATOM 641 C CA . HIS A 1 81 ? -0.402 8.186 3.720 1.00 93.31 81 HIS A CA 1
ATOM 642 C C . HIS A 1 81 ? -1.355 7.277 2.935 1.00 93.31 81 HIS A C 1
ATOM 644 O O . HIS A 1 81 ? -1.807 6.238 3.417 1.00 93.31 81 HIS A O 1
ATOM 650 N N . LYS A 1 82 ? -1.619 7.622 1.671 1.00 89.38 82 LYS A N 1
ATOM 651 C CA . LYS A 1 82 ? -2.457 6.799 0.786 1.00 89.38 82 LYS A CA 1
ATOM 652 C C . LYS A 1 82 ? -1.800 5.434 0.499 1.00 89.38 82 LYS A C 1
ATOM 654 O O . LYS A 1 82 ? -0.578 5.389 0.319 1.00 89.38 82 LYS A O 1
ATOM 659 N N . PRO A 1 83 ? -2.566 4.337 0.342 1.00 85.31 83 PRO A N 1
ATOM 660 C CA . PRO A 1 83 ? -2.020 3.014 0.002 1.00 85.31 83 PRO A CA 1
ATOM 661 C C . PRO A 1 83 ? -1.264 2.931 -1.339 1.00 85.31 83 PRO A C 1
ATOM 663 O O . PRO A 1 83 ? -0.548 1.963 -1.575 1.00 85.31 83 PRO A O 1
ATOM 666 N N . TYR A 1 84 ? -1.460 3.902 -2.239 1.00 81.69 84 TYR A N 1
ATOM 667 C CA . TYR A 1 84 ? -0.794 4.061 -3.548 1.00 81.69 84 TYR A CA 1
ATOM 668 C C . TYR A 1 84 ? 0.195 5.231 -3.583 1.00 81.69 84 TYR A C 1
ATOM 670 O O . TYR A 1 84 ? 0.590 5.668 -4.657 1.00 81.69 84 TYR A O 1
ATOM 678 N N . SER A 1 85 ? 0.554 5.794 -2.430 1.00 88.19 85 SER A N 1
ATOM 679 C CA . SER A 1 85 ? 1.523 6.885 -2.407 1.00 88.19 85 SER A CA 1
ATOM 680 C C . SER A 1 85 ? 2.900 6.392 -2.851 1.00 88.19 85 SER A C 1
ATOM 682 O O . SER A 1 85 ? 3.346 5.338 -2.394 1.00 88.19 85 SER A O 1
ATOM 684 N N . SER A 1 86 ? 3.610 7.191 -3.650 1.00 85.38 86 SER A N 1
ATOM 685 C CA . SER A 1 86 ? 5.003 6.929 -4.041 1.00 85.38 86 SER A CA 1
ATOM 686 C C . SER A 1 86 ? 5.955 6.870 -2.840 1.00 85.38 86 SER A C 1
ATOM 688 O O . SER A 1 86 ? 7.011 6.249 -2.919 1.00 85.38 86 SER A O 1
ATOM 690 N N . CYS A 1 87 ? 5.582 7.461 -1.697 1.00 89.31 87 CYS A N 1
ATOM 691 C CA . CYS A 1 87 ? 6.346 7.383 -0.447 1.00 89.31 87 CYS A CA 1
ATOM 692 C C . CYS A 1 87 ? 6.067 6.120 0.393 1.00 89.31 87 CYS A C 1
ATOM 694 O O . CYS A 1 87 ? 6.719 5.906 1.417 1.00 89.31 87 CYS A O 1
ATOM 696 N N . CYS A 1 88 ? 5.112 5.270 -0.005 1.00 92.94 88 CYS A N 1
ATOM 697 C CA . CYS A 1 88 ? 4.761 4.072 0.752 1.00 92.94 88 CYS A CA 1
ATOM 698 C C . CYS A 1 88 ? 5.892 3.039 0.693 1.00 92.94 88 CYS A C 1
ATOM 700 O O . CYS A 1 88 ? 6.136 2.439 -0.351 1.00 92.94 88 CYS A O 1
ATOM 702 N N . LYS A 1 89 ? 6.521 2.740 1.836 1.00 94.00 89 LYS A N 1
ATOM 703 C CA . LYS A 1 89 ? 7.599 1.738 1.922 1.00 94.00 89 LYS A CA 1
ATOM 704 C C . LYS A 1 89 ? 7.163 0.342 1.480 1.00 94.00 89 LYS A C 1
ATOM 706 O O . LYS A 1 89 ? 7.920 -0.338 0.796 1.00 94.00 89 LYS A O 1
ATOM 711 N N . CYS A 1 90 ? 5.935 -0.068 1.804 1.00 94.00 90 CYS A N 1
ATOM 712 C CA . CYS 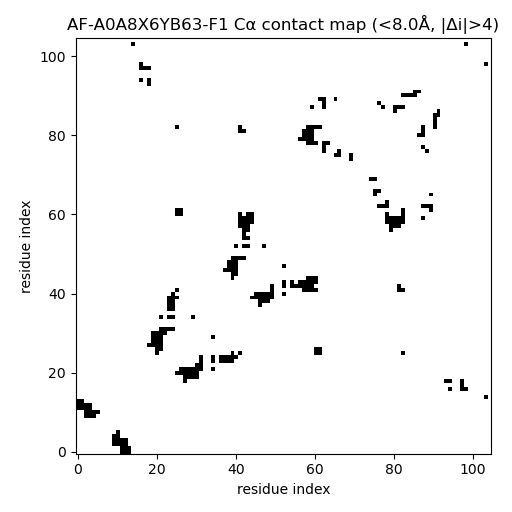A 1 90 ? 5.396 -1.338 1.317 1.00 94.00 90 CYS A CA 1
ATOM 713 C C . CYS A 1 90 ? 5.208 -1.333 -0.206 1.00 94.00 90 CYS A C 1
ATOM 715 O O . CYS A 1 90 ? 5.476 -2.342 -0.840 1.00 94.00 90 CYS A O 1
ATOM 717 N N . HIS A 1 91 ? 4.768 -0.219 -0.802 1.00 91.94 91 HIS A N 1
ATOM 718 C CA . HIS A 1 91 ? 4.626 -0.113 -2.256 1.00 91.94 91 HIS A CA 1
ATOM 719 C C . HIS A 1 91 ? 5.988 -0.126 -2.953 1.00 91.94 91 HIS A C 1
ATOM 721 O O . HIS A 1 91 ? 6.190 -0.935 -3.846 1.00 91.94 91 HIS A O 1
ATOM 727 N N . GLN A 1 92 ? 6.948 0.661 -2.461 1.00 92.69 92 GLN A N 1
ATOM 728 C CA . GLN A 1 92 ? 8.326 0.681 -2.965 1.00 92.69 92 GLN A CA 1
ATOM 729 C C . GLN A 1 92 ? 8.989 -0.700 -2.892 1.00 92.69 92 GLN A C 1
ATOM 731 O O . GLN A 1 92 ? 9.732 -1.089 -3.788 1.00 92.69 92 GLN A O 1
ATOM 736 N N . PHE A 1 93 ? 8.730 -1.458 -1.822 1.00 92.69 93 PHE A N 1
ATOM 737 C CA . PHE A 1 93 ? 9.205 -2.834 -1.712 1.00 92.69 93 PHE A CA 1
ATOM 738 C C . PHE A 1 93 ? 8.599 -3.727 -2.802 1.00 92.69 93 PHE A C 1
ATOM 740 O O . PHE A 1 93 ? 9.327 -4.462 -3.465 1.00 92.69 93 PHE A O 1
ATOM 747 N N . MET A 1 94 ? 7.287 -3.617 -3.032 1.00 92.44 94 MET A N 1
ATOM 748 C CA . MET A 1 94 ? 6.611 -4.342 -4.107 1.00 92.44 94 MET A CA 1
ATOM 749 C C . MET A 1 94 ? 7.129 -3.949 -5.496 1.00 92.44 94 MET A C 1
ATOM 751 O O . MET A 1 94 ? 7.357 -4.831 -6.316 1.00 92.44 94 MET A O 1
ATOM 755 N N . GLU A 1 95 ? 7.367 -2.660 -5.755 1.00 90.31 95 GLU A N 1
ATOM 756 C CA . GLU A 1 95 ? 7.955 -2.171 -7.013 1.00 90.31 95 GLU A CA 1
ATOM 757 C C . GLU A 1 95 ? 9.321 -2.794 -7.262 1.00 90.31 95 GLU A C 1
ATOM 759 O O . GLU A 1 95 ? 9.558 -3.317 -8.349 1.00 90.31 95 GLU A O 1
ATOM 764 N N . LYS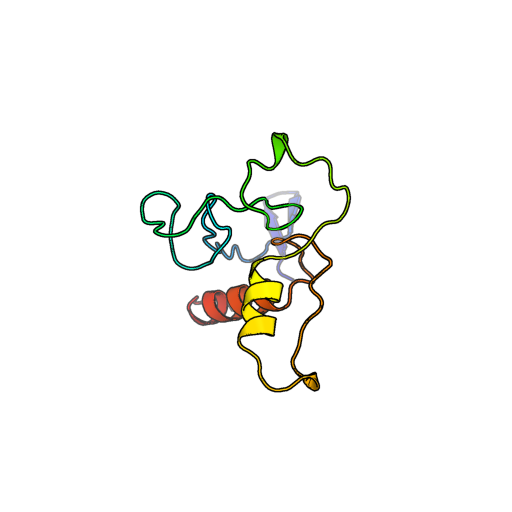 A 1 96 ? 10.192 -2.815 -6.249 1.00 90.88 96 LYS A N 1
ATOM 765 C CA . LYS A 1 96 ? 11.514 -3.443 -6.355 1.00 90.88 96 LYS A CA 1
ATOM 766 C C . LYS A 1 96 ? 11.418 -4.937 -6.646 1.00 90.88 96 LYS A C 1
ATOM 768 O O . LYS A 1 96 ? 12.123 -5.417 -7.524 1.00 90.88 96 LYS A O 1
ATOM 773 N N . LEU A 1 97 ? 10.532 -5.646 -5.944 1.00 90.75 97 LEU A N 1
ATOM 774 C CA . LEU A 1 97 ? 10.362 -7.092 -6.096 1.00 90.75 97 LEU A CA 1
ATOM 775 C C . LEU A 1 97 ? 9.788 -7.483 -7.463 1.00 90.75 97 LEU A C 1
ATOM 777 O O . LEU A 1 97 ? 10.174 -8.511 -8.010 1.00 90.75 97 LEU A O 1
ATOM 781 N N . VAL A 1 98 ? 8.870 -6.686 -8.019 1.00 89.62 98 VAL A N 1
ATOM 782 C CA . VAL A 1 98 ? 8.361 -6.916 -9.379 1.00 89.62 98 VAL A CA 1
ATOM 783 C C . VAL A 1 98 ? 9.423 -6.534 -10.408 1.00 89.62 98 VAL A C 1
ATOM 785 O O . VAL A 1 98 ? 9.669 -7.305 -11.325 1.00 89.62 98 VAL A O 1
ATOM 788 N N . THR A 1 99 ? 10.107 -5.400 -10.235 1.00 89.50 99 THR A N 1
ATOM 789 C CA . THR A 1 99 ? 11.155 -4.946 -11.167 1.00 89.50 99 THR A CA 1
ATOM 790 C C . THR A 1 99 ? 12.314 -5.940 -11.250 1.00 89.50 99 THR A C 1
ATOM 792 O O . THR A 1 99 ? 12.792 -6.209 -12.345 1.00 89.50 99 THR A O 1
ATOM 795 N N . SER A 1 100 ? 12.721 -6.565 -10.138 1.00 87.44 100 SER A N 1
ATOM 796 C CA . SER A 1 100 ? 13.783 -7.585 -10.146 1.00 87.44 100 SER A CA 1
ATOM 797 C C . SER A 1 100 ? 13.420 -8.861 -10.915 1.00 87.44 100 SER A C 1
ATOM 799 O O . SER A 1 100 ? 14.289 -9.691 -11.146 1.00 87.44 100 SER A O 1
ATOM 801 N N . GLN A 1 101 ? 12.146 -9.046 -11.270 1.00 85.94 101 GLN A N 1
ATOM 802 C CA . GLN A 1 101 ? 11.662 -10.162 -12.094 1.00 85.94 101 GLN A CA 1
ATOM 803 C C . GLN A 1 101 ? 11.489 -9.765 -13.566 1.00 85.94 101 GLN A C 1
ATOM 805 O O . GLN A 1 101 ? 11.036 -10.570 -14.375 1.00 85.94 101 GLN A O 1
ATOM 810 N N . THR A 1 102 ? 11.807 -8.519 -13.918 1.00 83.19 102 THR A N 1
ATOM 811 C CA . THR A 1 102 ? 11.732 -8.014 -15.290 1.00 83.19 102 THR A CA 1
ATOM 812 C C . THR A 1 102 ? 13.124 -7.878 -15.890 1.00 83.19 102 THR A C 1
ATOM 814 O O . THR A 1 102 ? 14.079 -7.592 -15.177 1.00 83.19 102 THR A O 1
ATOM 817 N N . ASN A 1 103 ? 13.224 -7.986 -17.215 1.00 75.56 103 ASN A N 1
ATOM 818 C CA . ASN A 1 103 ? 14.455 -7.698 -17.963 1.00 75.56 103 ASN A CA 1
ATOM 819 C C . ASN A 1 103 ? 14.630 -6.192 -18.238 1.00 75.56 103 ASN A C 1
ATOM 821 O O . ASN A 1 103 ? 15.260 -5.807 -19.220 1.00 75.56 103 ASN A O 1
ATOM 825 N N . TYR A 1 104 ? 13.992 -5.328 -17.445 1.00 71.50 104 TYR A N 1
ATOM 826 C CA . TYR A 1 104 ? 14.142 -3.891 -17.607 1.00 71.50 104 TYR A CA 1
ATOM 827 C C . TYR A 1 104 ? 15.526 -3.468 -17.087 1.00 71.50 104 TYR A C 1
ATOM 829 O O . TYR A 1 104 ? 15.794 -3.599 -15.897 1.00 71.50 104 TYR A O 1
ATOM 837 N N . GLU A 1 105 ? 16.382 -2.978 -17.992 1.00 59.50 105 GLU A N 1
ATOM 838 C CA . GLU A 1 105 ? 17.708 -2.391 -17.703 1.00 59.50 105 GLU A CA 1
ATOM 839 C C . GLU A 1 105 ? 17.647 -1.087 -16.897 1.00 59.50 105 GLU A C 1
ATOM 841 O O . GLU A 1 105 ? 16.857 -0.182 -17.287 1.00 59.50 105 GLU A O 1
#

Solvent-accessible surface area (backbone atoms only — not comparable to full-atom values): 6559 Å² total; per-residue (Å²): 138,52,70,46,77,56,91,97,43,78,41,84,51,76,88,86,79,86,78,62,55,11,81,38,55,63,42,70,89,43,52,52,92,76,51,88,64,62,57,34,12,64,36,71,48,42,83,47,61,56,90,79,53,85,66,86,60,37,25,14,55,62,34,48,56,45,42,73,70,49,84,55,74,90,73,54,62,85,34,81,37,46,69,82,38,89,83,31,65,65,49,52,50,50,52,52,62,54,49,75,75,44,93,74,129

Radius of gyration: 17.06 Å; Cα contacts (8 Å, |Δi|>4): 154; chains: 1; bounding box: 37×30×53 Å